Protein AF-A0AA90TS49-F1 (afdb_monomer_lite)

Structure (mmCIF, N/CA/C/O backbone):
data_AF-A0AA90TS49-F1
#
_entry.id   AF-A0AA90TS49-F1
#
loop_
_atom_site.group_PDB
_atom_site.id
_atom_site.type_symbol
_atom_site.label_atom_id
_atom_site.label_alt_id
_atom_site.label_comp_id
_atom_site.label_asym_id
_atom_site.label_entity_id
_atom_site.label_seq_id
_atom_site.pdbx_PDB_ins_code
_atom_site.Cartn_x
_atom_site.Cartn_y
_atom_site.Cartn_z
_atom_site.occupancy
_atom_site.B_iso_or_equiv
_atom_site.auth_seq_id
_atom_site.auth_comp_id
_atom_site.auth_asym_id
_atom_site.auth_atom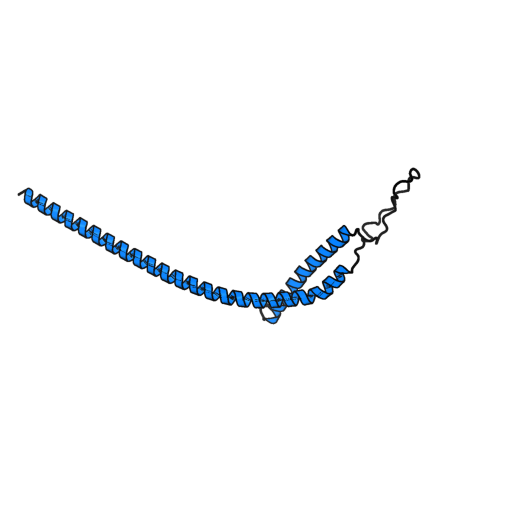_id
_atom_site.pdbx_PDB_model_num
ATOM 1 N N . MET A 1 1 ? 66.122 15.289 -53.911 1.00 60.41 1 MET A N 1
ATOM 2 C CA . MET A 1 1 ? 65.151 14.189 -53.678 1.00 60.41 1 MET A CA 1
ATOM 3 C C . MET A 1 1 ? 64.468 14.260 -52.306 1.00 60.41 1 MET A C 1
ATOM 5 O O . MET A 1 1 ? 63.290 13.943 -52.245 1.00 60.41 1 MET A O 1
ATOM 9 N N . ALA A 1 2 ? 65.131 14.742 -51.244 1.00 66.88 2 ALA A N 1
ATOM 10 C CA . ALA A 1 2 ? 64.582 14.809 -49.878 1.00 66.88 2 ALA A CA 1
ATOM 11 C C . ALA A 1 2 ? 63.238 15.565 -49.719 1.00 66.88 2 ALA A C 1
ATOM 13 O O . ALA A 1 2 ? 62.354 15.090 -49.015 1.00 66.88 2 ALA A O 1
ATOM 14 N N . TRP A 1 3 ? 63.028 16.682 -50.429 1.00 72.12 3 TRP A N 1
ATOM 15 C CA . TRP A 1 3 ? 61.769 17.454 -50.376 1.00 72.12 3 TRP A CA 1
ATOM 16 C C . TRP A 1 3 ? 60.535 16.649 -50.830 1.00 72.12 3 TRP A C 1
ATOM 18 O O . TRP A 1 3 ? 59.458 16.788 -50.257 1.00 72.12 3 TRP A O 1
ATOM 28 N N . LYS A 1 4 ? 60.698 15.750 -51.814 1.00 79.38 4 LYS A N 1
ATOM 29 C CA . LYS A 1 4 ? 59.598 14.909 -52.317 1.00 79.38 4 LYS A CA 1
ATOM 30 C C . LYS A 1 4 ? 59.170 13.865 -51.279 1.00 79.38 4 LYS A C 1
ATOM 32 O O . LYS A 1 4 ? 57.991 13.552 -51.184 1.00 79.38 4 LYS A O 1
ATOM 37 N N . ILE A 1 5 ? 60.121 13.369 -50.485 1.00 80.25 5 ILE A N 1
ATOM 38 C CA . ILE A 1 5 ? 59.871 12.412 -49.399 1.00 80.25 5 ILE A CA 1
ATOM 39 C C . ILE A 1 5 ? 59.155 13.113 -48.237 1.00 80.25 5 ILE A C 1
ATOM 41 O O . ILE A 1 5 ? 58.170 12.590 -47.726 1.00 80.25 5 ILE A O 1
ATOM 45 N N . GLY A 1 6 ? 59.586 14.327 -47.874 1.00 79.94 6 GLY A N 1
ATOM 46 C CA . GLY A 1 6 ? 58.906 15.140 -46.859 1.00 79.94 6 GLY A CA 1
ATOM 47 C C . GLY A 1 6 ? 57.463 15.486 -47.242 1.00 79.94 6 GLY A C 1
ATOM 48 O O . GLY A 1 6 ? 56.559 15.336 -46.424 1.00 79.94 6 GLY A O 1
ATOM 49 N N . ALA A 1 7 ? 57.226 15.861 -48.504 1.00 83.94 7 ALA A N 1
ATOM 50 C CA . ALA A 1 7 ? 55.879 16.116 -49.014 1.00 83.94 7 ALA A CA 1
ATOM 51 C C . ALA A 1 7 ? 54.999 14.853 -48.995 1.00 83.94 7 ALA A C 1
ATOM 53 O O . ALA A 1 7 ? 53.847 14.914 -48.572 1.00 83.94 7 ALA A O 1
ATOM 54 N N . ALA A 1 8 ? 55.542 13.695 -49.386 1.00 84.94 8 ALA A N 1
ATOM 55 C CA . ALA A 1 8 ? 54.813 12.428 -49.340 1.00 84.94 8 ALA A CA 1
ATOM 56 C C . ALA A 1 8 ? 54.432 12.021 -47.905 1.00 84.94 8 ALA A C 1
ATOM 58 O O . ALA A 1 8 ? 53.306 11.583 -47.672 1.00 84.94 8 ALA A O 1
ATOM 59 N N . LEU A 1 9 ? 55.329 12.220 -46.933 1.00 89.56 9 LEU A N 1
ATOM 60 C CA . LEU A 1 9 ? 55.045 11.965 -45.517 1.00 89.56 9 LEU A CA 1
ATOM 61 C C . LEU A 1 9 ? 53.991 12.923 -44.951 1.00 89.56 9 LEU A C 1
ATOM 63 O O . LEU A 1 9 ? 53.113 12.482 -44.214 1.00 89.56 9 LEU A O 1
ATOM 67 N N . ALA A 1 10 ? 54.028 14.205 -45.323 1.00 88.75 10 ALA A N 1
ATOM 68 C CA . ALA A 1 10 ? 53.018 15.176 -44.901 1.00 88.75 10 ALA A CA 1
ATOM 69 C C . ALA A 1 10 ? 51.622 14.822 -45.439 1.00 88.75 10 ALA A C 1
ATOM 71 O O . ALA A 1 10 ? 50.643 14.864 -44.695 1.00 88.75 10 ALA A O 1
ATOM 72 N N . VAL A 1 11 ? 51.533 14.402 -46.706 1.00 90.25 11 VAL A N 1
ATOM 73 C CA . VAL A 1 11 ? 50.273 13.934 -47.301 1.00 90.25 11 VAL A CA 1
ATOM 74 C C . VAL A 1 11 ? 49.788 12.657 -46.612 1.00 90.25 11 VAL A C 1
ATOM 76 O O . VAL A 1 11 ? 48.618 12.573 -46.248 1.00 90.25 11 VAL A O 1
ATOM 79 N N . ALA A 1 12 ? 50.672 11.688 -46.360 1.00 90.50 12 ALA A N 1
ATOM 80 C CA . ALA A 1 12 ? 50.311 10.461 -45.651 1.00 90.50 12 ALA A CA 1
ATOM 81 C C . ALA A 1 12 ? 49.801 10.739 -44.224 1.00 90.50 12 ALA A C 1
ATOM 83 O O . ALA A 1 12 ? 48.795 10.166 -43.805 1.00 90.50 12 ALA A O 1
ATOM 84 N N . ALA A 1 13 ? 50.443 11.660 -43.498 1.00 90.88 13 ALA A N 1
ATOM 85 C CA . ALA A 1 13 ? 50.017 12.075 -42.164 1.00 90.88 13 ALA A CA 1
ATOM 86 C C . ALA A 1 13 ? 48.653 12.786 -42.187 1.00 90.88 13 ALA A C 1
ATOM 88 O O . ALA A 1 13 ? 47.800 12.498 -41.348 1.00 90.88 13 ALA A O 1
ATOM 89 N N . ALA A 1 14 ? 48.412 13.659 -43.170 1.00 91.31 14 ALA A N 1
ATOM 90 C CA . ALA A 1 14 ? 47.128 14.337 -43.333 1.00 91.31 14 ALA A CA 1
ATOM 91 C C . ALA A 1 14 ? 45.989 13.348 -43.636 1.00 91.31 14 ALA A C 1
ATOM 93 O O . ALA A 1 14 ? 44.915 13.439 -43.041 1.00 91.31 14 ALA A O 1
ATOM 94 N N . VAL A 1 15 ? 46.236 12.359 -44.501 1.00 92.69 15 VAL A N 1
ATOM 95 C CA . VAL A 1 15 ? 45.265 11.297 -44.808 1.00 92.69 15 VAL A CA 1
ATOM 96 C C . VAL A 1 15 ? 44.983 10.436 -43.574 1.00 92.69 15 VAL A C 1
ATOM 98 O O . VAL A 1 15 ? 43.824 10.139 -43.288 1.00 92.69 15 VAL A O 1
ATOM 101 N N . ALA A 1 16 ? 46.013 10.077 -42.802 1.00 92.56 16 ALA A N 1
ATOM 102 C CA . ALA A 1 16 ? 45.845 9.312 -41.569 1.00 92.56 16 ALA A CA 1
ATOM 103 C C . ALA A 1 16 ? 45.031 10.082 -40.513 1.00 92.56 16 ALA A C 1
ATOM 105 O O . ALA A 1 16 ? 44.124 9.513 -39.902 1.00 92.56 16 ALA A O 1
ATOM 106 N N . ALA A 1 17 ? 45.299 11.380 -40.338 1.00 91.75 17 ALA A N 1
ATOM 107 C CA . ALA A 1 17 ? 44.550 12.237 -39.421 1.00 91.75 17 ALA A CA 1
ATOM 108 C C . ALA A 1 17 ? 43.078 12.387 -39.845 1.00 91.75 17 ALA A C 1
ATOM 110 O O . ALA A 1 17 ? 42.182 12.258 -39.010 1.00 91.75 17 ALA A O 1
ATOM 111 N N . ALA A 1 18 ? 42.815 12.579 -41.141 1.00 91.31 18 ALA A N 1
ATOM 112 C CA . ALA A 1 18 ? 41.456 12.649 -41.676 1.00 91.31 18 ALA A CA 1
ATOM 113 C C . ALA A 1 18 ? 40.689 11.329 -41.479 1.00 91.31 18 ALA A C 1
ATOM 115 O O . ALA A 1 18 ? 39.536 11.338 -41.049 1.00 91.31 18 ALA A O 1
ATOM 116 N N . ALA A 1 19 ? 41.339 10.186 -41.721 1.00 92.44 19 ALA A N 1
ATOM 117 C CA . ALA A 1 19 ? 40.741 8.871 -41.504 1.00 92.44 19 ALA A CA 1
ATOM 118 C C . ALA A 1 19 ? 40.431 8.607 -40.019 1.00 92.44 19 ALA A C 1
ATOM 120 O O . ALA A 1 19 ? 39.374 8.059 -39.699 1.00 92.44 19 ALA A O 1
ATOM 121 N N . ALA A 1 20 ? 41.319 9.017 -39.108 1.00 91.69 20 ALA A N 1
ATOM 122 C CA . ALA A 1 20 ? 41.096 8.909 -37.668 1.00 91.69 20 ALA A CA 1
ATOM 123 C C . ALA A 1 20 ? 39.936 9.805 -37.199 1.00 91.69 20 ALA A C 1
ATOM 125 O O . ALA A 1 20 ? 39.061 9.338 -36.469 1.00 91.69 20 ALA A O 1
ATOM 126 N N . GLY A 1 21 ? 39.882 11.054 -37.675 1.00 91.69 21 GLY A N 1
ATOM 127 C CA . GLY A 1 21 ? 38.786 11.982 -37.389 1.00 91.69 21 GLY A CA 1
ATOM 128 C C . GLY A 1 21 ? 37.435 11.466 -37.888 1.00 91.69 21 GLY A C 1
ATOM 129 O O . GLY A 1 21 ? 36.460 11.472 -37.140 1.00 91.69 21 GLY A O 1
ATOM 130 N N . TYR A 1 22 ? 37.387 10.928 -39.110 1.00 92.38 22 TYR A N 1
ATOM 131 C CA . TYR A 1 22 ? 36.174 10.328 -39.667 1.00 92.38 22 TYR A CA 1
ATOM 132 C C . TYR A 1 22 ? 35.700 9.114 -38.857 1.00 92.38 22 TYR A C 1
ATOM 134 O O . TYR A 1 22 ? 34.522 9.022 -38.519 1.00 92.38 22 TYR A O 1
ATOM 142 N N . ARG A 1 23 ? 36.610 8.203 -38.483 1.00 90.94 23 ARG A N 1
ATOM 143 C CA . ARG A 1 23 ? 36.267 7.041 -37.644 1.00 90.94 23 ARG A CA 1
ATOM 144 C C . ARG A 1 23 ? 35.723 7.453 -36.280 1.00 90.94 23 ARG A C 1
ATOM 146 O O . ARG A 1 23 ? 34.737 6.875 -35.835 1.00 90.94 23 ARG A O 1
ATOM 153 N N . SER A 1 24 ? 36.343 8.448 -35.647 1.00 89.81 24 SER A N 1
ATOM 154 C CA . SER A 1 24 ? 35.870 9.001 -34.376 1.00 89.81 24 SER A CA 1
ATOM 155 C C . SER A 1 24 ? 34.461 9.582 -34.515 1.00 89.81 24 SER A C 1
ATOM 157 O O . SER A 1 24 ? 33.563 9.217 -33.761 1.00 89.81 24 SER A O 1
ATOM 159 N N . HIS A 1 25 ? 34.225 10.401 -35.543 1.00 91.38 25 HIS A N 1
ATOM 160 C CA . HIS A 1 25 ? 32.911 10.987 -35.803 1.00 91.38 25 HIS A CA 1
ATOM 161 C C . HIS A 1 25 ? 31.827 9.922 -36.024 1.00 91.38 25 HIS A C 1
ATOM 163 O O . HIS A 1 25 ? 30.753 10.001 -35.434 1.00 91.38 25 HIS A O 1
ATOM 169 N N . VAL A 1 26 ? 32.103 8.904 -36.847 1.00 92.44 26 VAL A N 1
ATOM 170 C CA . VAL A 1 26 ? 31.157 7.803 -37.094 1.00 92.44 26 VAL A CA 1
ATOM 171 C C . VAL A 1 26 ? 30.871 7.019 -35.811 1.00 92.44 26 VAL A C 1
ATOM 173 O O . VAL A 1 26 ? 29.721 6.658 -35.567 1.00 92.44 26 VAL A O 1
ATOM 176 N N . TRP A 1 27 ? 31.887 6.785 -34.975 1.00 92.69 27 TRP A N 1
ATOM 177 C CA . TRP A 1 27 ? 31.706 6.124 -33.684 1.00 92.69 27 TRP A CA 1
ATOM 178 C C . TRP A 1 27 ? 30.812 6.941 -32.747 1.00 92.69 27 TRP A C 1
ATOM 180 O O . TRP A 1 27 ? 29.856 6.392 -32.207 1.00 92.69 27 TRP A O 1
ATOM 190 N N . HIS A 1 28 ? 31.075 8.244 -32.602 1.00 91.62 28 HIS A N 1
ATOM 191 C CA . HIS A 1 28 ? 30.266 9.129 -31.761 1.00 91.62 28 HIS A CA 1
ATOM 192 C C . HIS A 1 28 ? 28.820 9.206 -32.255 1.00 91.62 28 HIS A C 1
ATOM 194 O O . HIS A 1 28 ? 27.904 9.011 -31.466 1.00 91.62 28 HIS A O 1
ATOM 200 N N . ALA A 1 29 ? 28.605 9.365 -33.563 1.00 90.38 29 ALA A N 1
ATOM 201 C CA . ALA A 1 29 ? 27.263 9.392 -34.139 1.00 90.38 29 ALA A CA 1
ATOM 202 C C . ALA A 1 29 ? 26.495 8.076 -33.907 1.00 90.38 29 ALA A C 1
ATOM 204 O O . ALA A 1 29 ? 25.309 8.098 -33.581 1.00 90.38 29 ALA A O 1
ATOM 205 N N . GLY A 1 30 ? 27.163 6.925 -34.046 1.00 91.56 30 GLY A N 1
ATOM 206 C CA . GLY A 1 30 ? 26.558 5.620 -33.769 1.00 91.56 30 GLY A CA 1
ATOM 207 C C . GLY A 1 30 ? 26.269 5.397 -32.282 1.00 91.56 30 GLY A C 1
ATOM 208 O O . GLY A 1 30 ? 25.232 4.834 -31.934 1.00 91.56 30 GLY A O 1
ATOM 209 N N . TYR A 1 31 ? 27.162 5.861 -31.405 1.00 92.88 31 TYR A N 1
ATOM 210 C CA . TYR A 1 31 ? 26.964 5.826 -29.958 1.00 92.88 31 TYR A CA 1
ATOM 211 C C . TYR A 1 31 ? 25.772 6.694 -29.539 1.00 92.88 31 TYR A C 1
ATOM 213 O O . TYR A 1 31 ? 24.886 6.206 -28.840 1.00 92.88 31 TYR A O 1
ATOM 221 N N . ASP A 1 32 ? 25.705 7.936 -30.018 1.00 93.69 32 ASP A N 1
ATOM 222 C CA . ASP A 1 32 ? 24.627 8.874 -29.701 1.00 93.69 32 ASP A CA 1
ATOM 223 C C . ASP A 1 32 ? 23.269 8.349 -30.183 1.00 93.69 32 ASP A C 1
ATOM 225 O O . ASP A 1 32 ? 22.301 8.377 -29.423 1.00 93.69 32 ASP A O 1
ATOM 229 N N . ALA A 1 33 ? 23.212 7.777 -31.392 1.00 91.81 33 ALA A N 1
ATOM 230 C CA . ALA A 1 33 ? 22.010 7.124 -31.911 1.00 91.81 33 ALA A CA 1
ATOM 231 C C . ALA A 1 33 ? 21.576 5.931 -31.038 1.00 91.81 33 ALA A C 1
ATOM 233 O O . ALA A 1 33 ? 20.404 5.789 -30.687 1.00 91.81 33 ALA A O 1
ATOM 234 N N . ALA A 1 34 ? 22.523 5.088 -30.614 1.00 91.50 34 ALA A N 1
ATOM 235 C CA . ALA A 1 34 ? 22.222 3.959 -29.737 1.00 91.50 34 ALA A CA 1
ATOM 236 C C . ALA A 1 34 ? 21.726 4.409 -28.350 1.00 91.50 34 ALA A C 1
ATOM 238 O O . ALA A 1 34 ? 20.843 3.768 -27.767 1.00 91.50 34 ALA A O 1
ATOM 239 N N . VAL A 1 35 ? 22.274 5.507 -27.819 1.00 93.56 35 VAL A N 1
ATOM 240 C CA . VAL A 1 35 ? 21.829 6.117 -26.560 1.00 93.56 35 VAL A CA 1
ATOM 241 C C . VAL A 1 35 ? 20.425 6.695 -26.709 1.00 93.56 35 VAL A C 1
ATOM 243 O O . VAL A 1 35 ? 19.580 6.419 -25.856 1.00 93.56 35 VAL A O 1
ATOM 246 N N . SER A 1 36 ? 20.134 7.426 -27.790 1.00 92.56 36 SER A N 1
ATOM 247 C CA . SER A 1 36 ? 18.794 7.972 -28.028 1.00 92.56 36 SER A CA 1
ATOM 248 C C . SER A 1 36 ? 17.748 6.875 -28.216 1.00 92.56 36 SER A C 1
ATOM 250 O O . SER A 1 36 ? 16.664 6.963 -27.643 1.00 92.56 36 SER A O 1
ATOM 252 N N . ASP A 1 37 ? 18.082 5.799 -28.930 1.00 94.31 37 ASP A N 1
ATOM 253 C CA . ASP A 1 37 ? 17.176 4.666 -29.142 1.00 94.31 37 ASP A CA 1
ATOM 254 C C . ASP A 1 37 ? 16.902 3.892 -27.851 1.00 94.31 37 ASP A C 1
ATOM 256 O O . ASP A 1 37 ? 15.815 3.340 -27.650 1.00 94.31 37 ASP A O 1
ATOM 260 N N . ARG A 1 38 ? 17.893 3.805 -26.957 1.00 92.56 38 ARG A N 1
ATOM 261 C CA . ARG A 1 38 ? 17.689 3.243 -25.619 1.00 92.56 38 ARG A CA 1
ATOM 262 C C . ARG A 1 38 ? 16.797 4.160 -24.787 1.00 92.56 38 ARG A C 1
ATOM 264 O O . ARG A 1 38 ? 15.805 3.680 -24.253 1.00 92.56 38 ARG A O 1
ATOM 271 N N . ALA A 1 39 ? 17.084 5.460 -24.755 1.00 93.50 39 ALA A N 1
ATOM 272 C CA . ALA A 1 39 ? 16.286 6.434 -24.016 1.00 93.50 39 ALA A CA 1
ATOM 273 C C . ALA A 1 39 ? 14.818 6.460 -24.480 1.00 93.50 39 ALA A C 1
ATOM 275 O O . ALA A 1 39 ? 13.914 6.502 -23.650 1.00 93.50 39 ALA A O 1
ATOM 276 N N . ALA A 1 40 ? 14.565 6.370 -25.789 1.00 94.19 40 ALA A N 1
ATOM 277 C CA . ALA A 1 40 ? 13.215 6.294 -26.345 1.00 94.19 40 ALA A CA 1
ATOM 278 C C . ALA A 1 40 ? 12.471 5.018 -25.915 1.00 94.19 40 ALA A C 1
ATOM 280 O O . ALA A 1 40 ? 11.297 5.081 -25.542 1.00 94.19 40 ALA A O 1
ATOM 281 N N . ARG A 1 41 ? 13.148 3.861 -25.919 1.00 93.44 41 ARG A N 1
ATOM 282 C CA . ARG A 1 41 ? 12.568 2.597 -25.432 1.00 93.44 41 ARG A CA 1
ATOM 283 C C . ARG A 1 41 ? 12.284 2.636 -23.935 1.00 93.44 41 ARG A C 1
ATOM 285 O O . ARG A 1 41 ? 11.200 2.230 -23.519 1.00 93.44 41 ARG A O 1
ATOM 292 N N . ASP A 1 42 ? 13.219 3.160 -23.152 1.00 94.44 42 ASP A N 1
ATOM 293 C CA . ASP A 1 42 ? 13.072 3.295 -21.704 1.00 94.44 42 ASP A CA 1
ATOM 294 C C . ASP A 1 42 ? 11.913 4.238 -21.363 1.00 94.44 42 ASP A C 1
ATOM 296 O O . ASP A 1 42 ? 11.087 3.919 -20.509 1.00 94.44 42 ASP A O 1
ATOM 300 N N . LEU A 1 43 ? 11.776 5.354 -22.084 1.00 93.62 43 LEU A N 1
ATOM 301 C CA . LEU A 1 43 ? 10.652 6.273 -21.919 1.00 93.62 43 LEU A CA 1
ATOM 302 C C . LEU A 1 43 ? 9.314 5.601 -22.255 1.00 93.62 43 LEU A C 1
ATOM 304 O O . LEU A 1 43 ? 8.357 5.745 -21.496 1.00 93.62 43 LEU A O 1
ATOM 308 N N . GLY A 1 44 ? 9.251 4.811 -23.331 1.00 92.88 44 GLY A N 1
ATOM 309 C CA . GLY A 1 44 ? 8.066 4.014 -23.663 1.00 92.88 44 GLY A CA 1
ATOM 310 C C . GLY A 1 44 ? 7.689 3.026 -22.553 1.00 92.88 44 GLY A C 1
ATOM 311 O O . GLY A 1 44 ? 6.524 2.948 -22.160 1.00 92.88 44 GLY A O 1
ATOM 312 N N . ALA A 1 45 ? 8.677 2.327 -21.986 1.00 93.12 45 ALA A N 1
ATOM 313 C CA . ALA A 1 45 ? 8.465 1.412 -20.867 1.00 93.12 45 ALA A CA 1
ATOM 314 C C . ALA A 1 45 ? 7.992 2.141 -19.598 1.00 93.12 45 ALA A C 1
ATOM 316 O O . ALA A 1 45 ? 7.094 1.659 -18.907 1.00 93.12 45 ALA A O 1
ATOM 317 N N . VAL A 1 46 ? 8.550 3.318 -19.296 1.00 93.94 46 VAL A N 1
ATOM 318 C CA . VAL A 1 46 ? 8.119 4.142 -18.156 1.00 93.94 46 VAL A CA 1
ATOM 319 C C . VAL A 1 46 ? 6.670 4.587 -18.324 1.00 93.94 46 VAL A C 1
ATOM 321 O O . VAL A 1 46 ? 5.888 4.445 -17.386 1.00 93.94 46 VAL A O 1
ATOM 324 N N . VAL A 1 47 ? 6.286 5.074 -19.507 1.00 94.75 47 VAL A N 1
ATOM 325 C CA . VAL A 1 47 ? 4.904 5.496 -19.783 1.00 94.75 47 VAL A CA 1
ATOM 326 C C . VAL A 1 47 ? 3.931 4.330 -19.618 1.00 94.75 47 VAL A C 1
ATOM 328 O O . VAL A 1 47 ? 2.911 4.493 -18.949 1.00 94.75 47 VAL A O 1
ATOM 331 N N . ALA A 1 48 ? 4.265 3.149 -20.147 1.00 93.12 48 ALA A N 1
ATOM 332 C CA . ALA A 1 48 ? 3.447 1.948 -19.976 1.00 93.12 48 ALA A CA 1
ATOM 333 C C . ALA A 1 48 ? 3.264 1.596 -18.489 1.00 93.12 48 ALA A C 1
ATOM 335 O O . ALA A 1 48 ? 2.139 1.454 -18.016 1.00 93.12 48 ALA A O 1
ATOM 336 N N . ARG A 1 49 ? 4.352 1.583 -17.706 1.00 93.69 49 ARG A N 1
ATOM 337 C CA . ARG A 1 49 ? 4.273 1.316 -16.261 1.00 93.69 49 ARG A CA 1
ATOM 338 C C . ARG A 1 49 ? 3.451 2.355 -15.503 1.00 93.69 49 ARG A C 1
ATOM 340 O O . ARG A 1 49 ? 2.777 2.003 -14.542 1.00 93.69 49 ARG A O 1
ATOM 347 N N . VAL A 1 50 ? 3.510 3.628 -15.891 1.00 95.00 50 VAL A N 1
ATOM 348 C CA . VAL A 1 50 ? 2.687 4.680 -15.273 1.00 95.00 50 VAL A CA 1
ATOM 349 C C . VAL A 1 50 ? 1.201 4.427 -15.532 1.00 95.00 50 VAL A C 1
ATOM 351 O O . VAL A 1 50 ? 0.400 4.576 -14.610 1.00 95.00 50 VAL A O 1
ATOM 354 N N . GLN A 1 51 ? 0.834 4.003 -16.744 1.00 93.31 51 GLN A N 1
ATOM 355 C CA . GLN A 1 51 ? -0.549 3.648 -17.075 1.00 93.31 51 GLN A CA 1
ATOM 356 C C . GLN A 1 51 ? -1.024 2.426 -16.280 1.00 93.31 51 GLN A C 1
ATOM 358 O O . GLN A 1 51 ? -2.075 2.492 -15.641 1.00 93.31 51 GLN A O 1
ATOM 363 N N . ASP A 1 52 ? -0.221 1.361 -16.230 1.00 93.25 52 ASP A N 1
ATOM 364 C CA . ASP A 1 52 ? -0.535 0.158 -15.449 1.00 93.25 52 ASP A CA 1
ATOM 365 C C . ASP A 1 52 ? -0.706 0.486 -13.958 1.00 93.25 52 ASP A C 1
ATOM 367 O O . ASP A 1 52 ? -1.676 0.074 -13.319 1.00 93.25 52 ASP A O 1
ATOM 371 N N . ASN A 1 53 ? 0.193 1.305 -13.405 1.00 92.81 53 ASN A N 1
ATOM 372 C CA . ASN A 1 53 ? 0.119 1.745 -12.014 1.00 92.81 53 ASN A CA 1
ATOM 373 C C . ASN A 1 53 ? -1.140 2.578 -11.730 1.00 92.81 53 ASN A C 1
ATOM 375 O O . ASN A 1 53 ? -1.695 2.475 -10.638 1.00 92.81 53 ASN A O 1
ATOM 379 N N . ALA A 1 54 ? -1.614 3.388 -12.682 1.00 91.75 54 ALA A N 1
ATOM 380 C CA . ALA A 1 54 ? -2.839 4.171 -12.514 1.00 91.75 54 ALA A CA 1
ATOM 381 C C . ALA A 1 54 ? -4.088 3.274 -12.437 1.00 91.75 54 ALA A C 1
ATOM 383 O O . ALA A 1 54 ? -4.966 3.486 -11.592 1.00 91.75 54 ALA A O 1
ATOM 384 N N . VAL A 1 55 ? -4.146 2.231 -13.271 1.00 92.50 55 VAL A N 1
ATOM 385 C CA . VAL A 1 55 ? -5.223 1.231 -13.229 1.00 92.50 55 VAL A CA 1
ATOM 386 C C . VAL A 1 55 ? -5.182 0.460 -11.910 1.00 92.50 55 VAL A C 1
ATOM 388 O O . VAL A 1 55 ? -6.200 0.371 -11.220 1.00 92.50 55 VAL A O 1
ATOM 391 N N . LEU A 1 56 ? -4.003 -0.028 -11.512 1.00 92.31 56 LEU A N 1
ATOM 392 C CA . LEU A 1 56 ? -3.815 -0.731 -10.240 1.00 92.31 56 LEU A CA 1
ATOM 393 C C . LEU A 1 56 ? -4.184 0.148 -9.041 1.00 92.31 56 LEU A C 1
ATOM 395 O O . LEU A 1 56 ? -4.864 -0.316 -8.130 1.00 92.31 56 LEU A O 1
ATOM 399 N N . SER A 1 57 ? -3.805 1.427 -9.056 1.00 90.81 57 SER A N 1
ATOM 400 C CA . SER A 1 57 ? -4.154 2.381 -8.000 1.00 90.81 57 SER A CA 1
ATOM 401 C C . SER A 1 57 ? -5.668 2.551 -7.861 1.00 90.81 57 SER A C 1
ATOM 403 O O . SER A 1 57 ? -6.192 2.545 -6.748 1.00 90.81 57 SER A O 1
ATOM 405 N N . THR A 1 58 ? -6.391 2.619 -8.981 1.00 91.75 58 THR A N 1
ATOM 406 C CA . THR A 1 58 ? -7.859 2.731 -8.984 1.00 91.75 58 THR A CA 1
ATOM 407 C C . THR A 1 58 ? -8.525 1.472 -8.421 1.00 91.75 58 THR A C 1
ATOM 409 O O . THR A 1 58 ? -9.456 1.554 -7.612 1.00 91.75 58 THR A O 1
ATOM 412 N N . GLN A 1 59 ? -8.026 0.293 -8.803 1.00 89.81 59 GLN A N 1
ATOM 413 C CA . GLN A 1 59 ? -8.507 -0.983 -8.271 1.00 89.81 59 GLN A CA 1
ATOM 414 C C . GLN A 1 59 ? -8.254 -1.086 -6.763 1.00 89.81 59 GLN A C 1
ATOM 416 O O . GLN A 1 59 ? -9.177 -1.363 -5.997 1.00 89.81 59 GLN A O 1
ATOM 421 N N . GLN A 1 60 ? -7.033 -0.778 -6.322 1.00 90.81 60 GLN A N 1
ATOM 422 C CA . GLN A 1 60 ? -6.664 -0.765 -4.907 1.00 90.81 60 GLN A CA 1
ATOM 423 C C . GLN A 1 60 ? -7.502 0.230 -4.105 1.00 90.81 60 GLN A C 1
ATOM 425 O O . GLN A 1 60 ? -7.926 -0.087 -2.998 1.00 90.81 60 GLN A O 1
ATOM 430 N N . HIS A 1 61 ? -7.793 1.411 -4.657 1.00 92.31 61 HIS A N 1
ATOM 431 C CA . HIS A 1 61 ? -8.657 2.386 -4.000 1.00 92.31 61 HIS A CA 1
ATOM 432 C C . HIS A 1 61 ? -10.056 1.814 -3.744 1.00 92.31 61 HIS A C 1
ATOM 434 O O . HIS A 1 61 ? -10.558 1.890 -2.625 1.00 92.31 61 HIS A O 1
ATOM 440 N N . THR A 1 62 ? -10.651 1.177 -4.753 1.00 91.69 62 THR A N 1
ATOM 441 C CA . THR A 1 62 ? -11.982 0.562 -4.640 1.00 91.69 62 THR A CA 1
ATOM 442 C C . THR A 1 62 ? -12.001 -0.546 -3.585 1.00 91.69 62 THR A C 1
ATOM 444 O O . THR A 1 62 ? -12.896 -0.585 -2.738 1.00 91.69 62 THR A O 1
ATOM 447 N N . ILE A 1 63 ? -10.979 -1.407 -3.581 1.00 90.56 63 ILE A N 1
ATOM 448 C CA . ILE A 1 63 ? -10.817 -2.473 -2.583 1.00 90.56 63 ILE A CA 1
ATOM 449 C C . ILE A 1 63 ? -10.687 -1.878 -1.175 1.00 90.56 63 ILE A C 1
ATOM 451 O O . ILE A 1 63 ? -11.408 -2.280 -0.261 1.00 90.56 63 ILE A O 1
ATOM 455 N N . ASN A 1 64 ? -9.830 -0.869 -1.004 1.00 90.69 64 ASN A N 1
ATOM 456 C CA . ASN A 1 64 ? -9.604 -0.213 0.284 1.00 90.69 64 ASN A CA 1
ATOM 457 C C . ASN A 1 64 ? -10.870 0.461 0.824 1.00 90.69 64 ASN A C 1
ATOM 459 O O . ASN A 1 64 ? -11.120 0.412 2.030 1.00 90.69 64 ASN A O 1
ATOM 463 N N . VAL A 1 65 ? -11.686 1.064 -0.045 1.00 93.12 65 VAL A N 1
ATOM 464 C CA . VAL A 1 65 ? -12.994 1.619 0.332 1.00 93.12 65 VAL A CA 1
ATOM 465 C C . VAL A 1 65 ? -13.923 0.512 0.836 1.00 93.12 65 VAL A C 1
ATOM 467 O O . VAL A 1 65 ? -14.543 0.680 1.886 1.00 93.12 65 VAL A O 1
ATOM 470 N N . GLY A 1 66 ? -13.977 -0.632 0.147 1.00 89.19 66 GLY A N 1
ATOM 471 C CA . GLY A 1 66 ? -14.772 -1.790 0.566 1.00 89.19 66 GLY A CA 1
ATOM 472 C C . 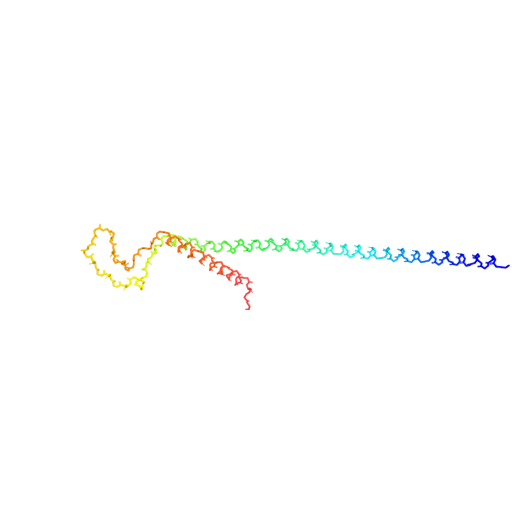GLY A 1 66 ? -14.355 -2.339 1.934 1.00 89.19 66 GLY A C 1
ATOM 473 O O . GLY A 1 66 ? -15.191 -2.470 2.827 1.00 89.19 66 GLY A O 1
ATOM 474 N N . ILE A 1 67 ? -13.055 -2.576 2.132 1.00 89.19 67 ILE A N 1
ATOM 475 C CA . ILE A 1 67 ? -12.500 -3.058 3.409 1.00 89.19 67 ILE A CA 1
ATOM 476 C C . ILE A 1 67 ? -12.760 -2.043 4.530 1.00 89.19 67 ILE A C 1
ATOM 478 O O . ILE A 1 67 ? -13.178 -2.411 5.628 1.00 89.19 67 ILE A O 1
ATOM 482 N N . THR A 1 68 ? -12.570 -0.750 4.255 1.00 90.19 68 THR A N 1
ATOM 483 C CA . THR A 1 68 ? -12.819 0.318 5.235 1.00 90.19 68 THR A CA 1
ATOM 484 C C . THR A 1 68 ? -14.285 0.373 5.642 1.00 90.19 68 THR A C 1
ATOM 486 O O . THR A 1 68 ? -14.580 0.544 6.824 1.00 90.19 68 THR A O 1
ATOM 489 N N . LYS A 1 69 ? -15.203 0.209 4.685 1.00 91.69 69 LYS A N 1
ATOM 490 C CA . LYS A 1 69 ? -16.636 0.146 4.964 1.00 91.69 69 LYS A CA 1
ATOM 491 C C . LYS A 1 69 ? -16.961 -1.027 5.891 1.00 91.69 69 LYS A C 1
ATOM 493 O O . LYS A 1 69 ? -17.545 -0.788 6.943 1.00 91.69 69 LYS A O 1
ATOM 498 N N . ALA A 1 70 ? -16.517 -2.239 5.552 1.00 90.00 70 ALA A N 1
ATOM 499 C CA . ALA A 1 70 ? -16.759 -3.436 6.363 1.00 90.00 70 ALA A CA 1
ATOM 500 C C . ALA A 1 70 ? -16.215 -3.283 7.794 1.00 90.00 70 ALA A C 1
ATOM 502 O O . ALA A 1 70 ? -16.934 -3.508 8.766 1.00 90.00 70 ALA A O 1
ATOM 503 N N . LYS A 1 71 ? -14.979 -2.785 7.930 1.00 91.62 71 LYS A N 1
ATOM 504 C CA . LYS A 1 71 ? -14.374 -2.461 9.229 1.00 91.62 71 LYS A CA 1
ATOM 505 C C . LYS A 1 71 ? -15.231 -1.476 10.033 1.00 91.62 71 LYS A C 1
ATOM 507 O O . LYS A 1 71 ? -15.448 -1.667 11.226 1.00 91.62 71 LYS A O 1
ATOM 512 N N . ASN A 1 72 ? -15.686 -0.390 9.409 1.00 90.56 72 ASN A N 1
ATOM 513 C CA . ASN A 1 72 ? -16.447 0.652 10.101 1.00 90.56 72 ASN A CA 1
ATOM 514 C C . ASN A 1 72 ? -17.834 0.163 10.542 1.00 90.56 72 ASN A C 1
ATOM 516 O O . ASN A 1 72 ? -18.283 0.522 11.630 1.00 90.56 72 ASN A O 1
ATOM 520 N N . GLU A 1 73 ? -18.497 -0.651 9.717 1.00 91.62 73 GLU A N 1
ATOM 521 C CA . GLU A 1 73 ? -19.783 -1.276 10.048 1.00 91.62 73 GLU A CA 1
ATOM 522 C C . GLU A 1 73 ? -19.655 -2.206 11.260 1.00 91.62 73 GLU A C 1
ATOM 524 O O . GLU A 1 73 ? -20.500 -2.173 12.154 1.00 91.62 73 GLU A O 1
ATOM 529 N N . GLU A 1 74 ? -18.563 -2.966 11.339 1.00 88.25 74 GLU A N 1
ATOM 530 C CA . GLU A 1 74 ? -18.268 -3.831 12.479 1.00 88.25 74 GLU A CA 1
ATOM 531 C C . GLU A 1 74 ? -17.932 -3.038 13.757 1.00 88.25 74 GLU A C 1
ATOM 533 O O . GLU A 1 74 ? -18.392 -3.369 14.852 1.00 88.25 74 GLU A O 1
ATOM 538 N N . LEU A 1 75 ? -17.155 -1.957 13.630 1.00 89.81 75 LEU A N 1
ATOM 539 C CA . LEU A 1 75 ? -16.710 -1.150 14.769 1.00 89.81 75 LEU A CA 1
ATOM 540 C C . LEU A 1 75 ? -17.808 -0.294 15.395 1.00 89.81 75 LEU A C 1
ATOM 542 O O . LEU A 1 75 ? -17.741 -0.021 16.593 1.00 89.81 75 LEU A O 1
ATOM 546 N N . ALA A 1 76 ? -18.789 0.166 14.618 1.00 89.00 76 ALA A N 1
ATOM 547 C CA . ALA A 1 76 ? -19.824 1.083 15.094 1.00 89.00 76 ALA A CA 1
ATOM 548 C C . ALA A 1 76 ? -20.539 0.608 16.383 1.00 89.00 76 ALA A C 1
ATOM 550 O O . ALA A 1 76 ? -20.567 1.374 17.355 1.00 89.00 76 ALA A O 1
ATOM 551 N N . PRO A 1 77 ? -21.068 -0.632 16.472 1.00 90.06 77 PRO A N 1
ATOM 552 C CA . PRO A 1 77 ? -21.682 -1.119 17.708 1.00 90.06 77 PRO A CA 1
ATOM 553 C C . PRO A 1 77 ? -20.666 -1.316 18.845 1.00 90.06 77 PRO A C 1
ATOM 555 O O . PRO A 1 77 ? -20.973 -1.027 20.002 1.00 90.06 77 PRO A O 1
ATOM 558 N N . VAL A 1 78 ? -19.442 -1.759 18.539 1.00 88.06 78 VAL A N 1
ATOM 559 C CA . VAL A 1 78 ? -18.395 -2.026 19.543 1.00 88.06 78 VAL A CA 1
ATOM 560 C C . VAL A 1 78 ? -17.910 -0.730 20.196 1.00 88.06 78 VAL A C 1
ATOM 562 O O . VAL A 1 78 ? -17.801 -0.647 21.421 1.00 88.06 78 VAL A O 1
ATOM 565 N N . ALA A 1 79 ? -17.693 0.317 19.401 1.00 86.69 79 ALA A N 1
ATOM 566 C CA . ALA A 1 79 ? -17.283 1.630 19.884 1.00 86.69 79 ALA A CA 1
ATOM 567 C C . ALA A 1 79 ? -18.315 2.232 20.852 1.00 86.69 79 ALA A C 1
ATOM 569 O O . ALA A 1 79 ? -17.939 2.789 21.886 1.00 86.69 79 ALA A O 1
ATOM 570 N N . ALA A 1 80 ? -19.611 2.061 20.568 1.00 87.88 80 ALA A N 1
ATOM 571 C CA . ALA A 1 80 ? -20.688 2.504 21.452 1.00 87.88 80 ALA A CA 1
ATOM 572 C C . ALA A 1 80 ? -20.657 1.780 22.814 1.00 87.88 80 ALA A C 1
ATOM 574 O O . ALA A 1 80 ? -20.823 2.402 23.871 1.00 87.88 80 ALA A O 1
ATOM 575 N N . VAL A 1 81 ? -20.375 0.473 22.816 1.00 87.56 81 VAL A N 1
ATOM 576 C CA . VAL A 1 81 ? -20.224 -0.313 24.050 1.00 87.56 81 VAL A CA 1
ATOM 577 C C . VAL A 1 81 ? -18.986 0.125 24.838 1.00 87.56 81 VAL A C 1
ATOM 579 O O . VAL A 1 81 ? -19.071 0.340 26.047 1.00 87.56 81 VAL A O 1
ATOM 582 N N . ILE A 1 82 ? -17.840 0.320 24.181 1.00 86.56 82 ILE A N 1
ATOM 583 C CA . ILE A 1 82 ? -16.605 0.778 24.842 1.00 86.56 82 ILE A CA 1
ATOM 584 C C . ILE A 1 82 ? -16.805 2.158 25.483 1.00 86.56 82 ILE A C 1
ATOM 586 O O . ILE A 1 82 ? -16.382 2.375 26.622 1.00 86.56 82 ILE A O 1
ATOM 590 N N . ALA A 1 83 ? -17.484 3.075 24.788 1.00 84.75 83 ALA A N 1
ATOM 591 C CA . ALA A 1 83 ? -17.752 4.424 25.282 1.00 84.75 83 ALA A CA 1
ATOM 592 C C . ALA A 1 83 ? -18.602 4.436 26.564 1.00 84.75 83 ALA A C 1
ATOM 594 O O . ALA A 1 83 ? -18.411 5.296 27.424 1.00 84.75 83 ALA A O 1
ATOM 595 N N . THR A 1 84 ? -19.518 3.477 26.708 1.00 84.69 84 THR A N 1
ATOM 596 C CA . THR A 1 84 ? -20.463 3.395 27.835 1.00 84.69 84 THR A CA 1
ATOM 597 C C . THR A 1 84 ? -19.980 2.493 28.975 1.00 84.69 84 THR A C 1
ATOM 599 O O . THR A 1 84 ? -20.409 2.652 30.121 1.00 84.69 84 THR A O 1
ATOM 602 N N . ARG A 1 85 ? -19.044 1.572 28.717 1.00 83.62 85 ARG A N 1
ATOM 603 C CA . ARG A 1 85 ? -18.530 0.627 29.718 1.00 83.62 85 ARG A CA 1
ATOM 604 C C . ARG A 1 85 ? -17.629 1.323 30.741 1.00 83.62 85 ARG A C 1
ATOM 606 O O . ARG A 1 85 ? -16.617 1.928 30.387 1.00 83.62 85 ARG A O 1
ATOM 613 N N . ARG A 1 86 ? -17.979 1.223 32.027 1.00 82.94 86 ARG A N 1
ATOM 614 C CA . ARG A 1 86 ? -17.162 1.718 33.152 1.00 82.94 86 ARG A CA 1
ATOM 615 C C . ARG A 1 86 ? -16.054 0.718 33.501 1.00 82.94 86 ARG A C 1
ATOM 617 O O . ARG A 1 86 ? -16.320 -0.480 33.594 1.00 82.94 86 ARG A O 1
ATOM 624 N N . VAL A 1 87 ? -14.835 1.204 33.739 1.00 82.62 87 VAL A N 1
ATOM 625 C CA . VAL A 1 87 ? -13.676 0.365 34.097 1.00 82.62 87 VAL A CA 1
ATOM 626 C C . VAL A 1 87 ? -13.537 0.292 35.618 1.00 82.62 87 VAL A C 1
ATOM 628 O O . VAL A 1 87 ? -13.581 1.311 36.310 1.00 82.62 87 VAL A O 1
ATOM 631 N N . ARG A 1 88 ? -13.390 -0.923 36.151 1.00 82.56 88 ARG A N 1
ATOM 632 C CA . ARG A 1 88 ? -13.264 -1.191 37.590 1.00 82.56 88 ARG A CA 1
ATOM 633 C C . ARG A 1 88 ? -11.938 -1.866 37.896 1.00 82.56 88 ARG A C 1
ATOM 635 O O . ARG A 1 88 ? -11.436 -2.641 37.086 1.00 82.56 88 ARG A O 1
ATOM 642 N N . VAL A 1 89 ? -11.401 -1.591 39.078 1.00 79.69 89 VAL A N 1
ATOM 643 C CA . VAL A 1 89 ? -10.203 -2.261 39.578 1.00 79.69 89 VAL A CA 1
ATOM 644 C C . VAL A 1 89 ? -10.540 -3.716 39.896 1.00 79.69 89 VAL A C 1
ATOM 646 O O . VAL A 1 89 ? -11.527 -4.005 40.577 1.00 79.69 89 VAL A O 1
ATOM 649 N N . GLY A 1 90 ? -9.723 -4.633 39.377 1.00 74.69 90 GLY A N 1
ATOM 650 C CA . GLY A 1 90 ? -9.885 -6.063 39.606 1.00 74.69 90 GLY A CA 1
ATOM 651 C C . GLY A 1 90 ? -9.754 -6.422 41.085 1.00 74.69 90 GLY A C 1
ATOM 652 O O . GLY A 1 90 ? -8.935 -5.857 41.808 1.00 74.69 90 GLY A O 1
ATOM 653 N N . HIS A 1 91 ? -10.542 -7.402 41.525 1.00 68.19 91 HIS A N 1
ATOM 654 C CA . HIS A 1 91 ? -10.588 -7.838 42.924 1.00 68.19 91 HIS A CA 1
ATOM 655 C C . HIS A 1 91 ? -9.220 -8.318 43.449 1.00 68.19 91 HIS A C 1
ATOM 657 O O . HIS A 1 91 ? -8.922 -8.159 44.625 1.00 68.19 91 HIS A O 1
ATOM 663 N N . ALA A 1 92 ? -8.372 -8.841 42.556 1.00 68.44 92 ALA A N 1
ATOM 664 C CA . ALA A 1 92 ? -7.026 -9.324 42.864 1.00 68.44 92 ALA A CA 1
ATOM 665 C C . ALA A 1 92 ? -5.971 -8.215 43.054 1.00 68.44 92 ALA A C 1
ATOM 667 O O . ALA A 1 92 ? -4.864 -8.507 43.491 1.00 68.44 92 ALA A O 1
ATOM 668 N N . ILE A 1 93 ? -6.277 -6.959 42.701 1.00 65.25 93 ILE A N 1
ATOM 669 C CA . ILE A 1 93 ? -5.315 -5.843 42.775 1.00 65.25 93 ILE A CA 1
ATOM 670 C C . ILE A 1 93 ? -5.392 -5.137 44.138 1.00 65.25 93 ILE A C 1
ATOM 672 O O . ILE A 1 93 ? -4.371 -4.703 44.661 1.00 65.25 93 ILE A O 1
ATOM 676 N N . CYS A 1 94 ? -6.587 -5.051 44.735 1.00 60.47 94 CYS A N 1
ATOM 677 C CA . CYS A 1 94 ? -6.831 -4.314 45.984 1.00 60.47 94 CYS A CA 1
ATOM 678 C C . CYS A 1 94 ? -7.113 -5.215 47.200 1.00 60.47 9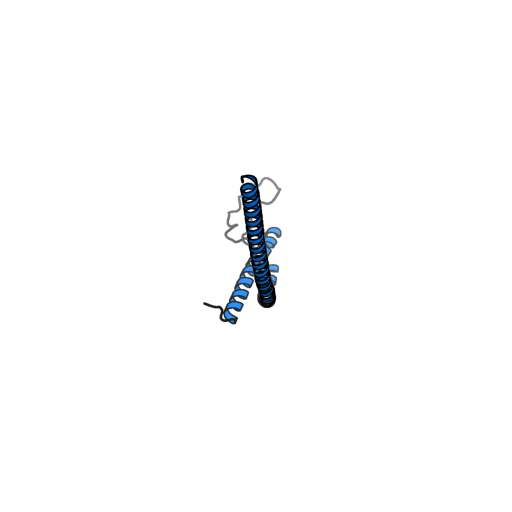4 CYS A C 1
ATOM 680 O O . CYS A 1 94 ? -7.626 -4.743 48.208 1.00 60.47 94 CYS A O 1
ATOM 682 N N . SER A 1 95 ? -6.779 -6.506 47.151 1.00 55.56 95 SER A N 1
ATOM 683 C CA . SER A 1 95 ? -7.018 -7.463 48.246 1.00 55.56 95 SER A CA 1
ATOM 684 C C . SER A 1 95 ? -6.045 -7.339 49.435 1.00 55.56 95 SER A C 1
ATOM 686 O O . SER A 1 95 ? -5.922 -8.270 50.230 1.00 55.56 95 SER A O 1
ATOM 688 N N . GLY A 1 96 ? -5.326 -6.220 49.564 1.00 56.88 96 GLY A N 1
ATOM 689 C CA . GLY A 1 96 ? -4.436 -5.971 50.697 1.00 56.88 96 GLY A CA 1
ATOM 690 C C . GLY A 1 96 ? -5.229 -5.611 51.963 1.00 56.88 96 GLY A C 1
ATOM 691 O O . GLY A 1 96 ? -6.198 -4.856 51.866 1.00 56.88 96 GLY A O 1
ATOM 692 N N . PRO A 1 97 ? -4.857 -6.123 53.151 1.00 53.00 97 PRO A N 1
ATOM 693 C CA . PRO A 1 97 ? -5.518 -5.748 54.396 1.00 53.00 97 PRO A CA 1
ATOM 694 C C . PRO A 1 97 ? -5.391 -4.238 54.625 1.00 53.00 97 PRO A C 1
ATOM 696 O O . PRO A 1 97 ? -4.319 -3.661 54.444 1.00 53.00 97 PRO A O 1
ATOM 699 N N . ALA A 1 98 ? -6.494 -3.602 55.029 1.00 55.97 98 ALA A N 1
ATOM 700 C CA . ALA A 1 98 ? -6.494 -2.214 55.471 1.00 55.97 98 ALA A CA 1
ATOM 701 C C . ALA A 1 98 ? -5.430 -2.039 56.564 1.00 55.97 98 ALA A C 1
ATOM 703 O O . ALA A 1 98 ? -5.461 -2.756 57.568 1.00 55.97 98 ALA A O 1
ATOM 704 N N . ALA A 1 99 ? -4.481 -1.119 56.374 1.00 54.28 99 ALA A N 1
ATOM 705 C CA . ALA A 1 99 ? -3.525 -0.796 57.424 1.00 54.28 99 ALA A CA 1
ATOM 706 C C . ALA A 1 99 ? -4.300 -0.332 58.675 1.00 54.28 99 ALA A C 1
ATOM 708 O O . ALA A 1 99 ? -5.277 0.413 58.539 1.00 54.28 99 ALA A O 1
ATOM 709 N N . PRO A 1 100 ? -3.927 -0.781 59.888 1.00 48.66 100 PRO A N 1
ATOM 710 C CA . PRO A 1 100 ? -4.620 -0.374 61.102 1.00 48.66 100 PRO A CA 1
ATOM 711 C C . PRO A 1 100 ? -4.556 1.149 61.238 1.00 48.66 100 PRO A C 1
ATOM 713 O O . PRO A 1 100 ? -3.477 1.743 61.184 1.00 48.66 100 PRO A O 1
ATOM 716 N N . ALA A 1 101 ? -5.721 1.777 61.402 1.00 51.53 101 ALA A N 1
ATOM 717 C CA . ALA A 1 101 ? -5.834 3.217 61.570 1.00 51.53 101 ALA A CA 1
ATOM 718 C C . ALA A 1 101 ? -5.051 3.652 62.818 1.00 51.53 101 ALA A C 1
ATOM 720 O O . ALA A 1 101 ? -5.433 3.327 63.943 1.00 51.53 101 ALA A O 1
ATOM 721 N N . LYS A 1 102 ? -3.957 4.401 62.634 1.00 46.59 102 LYS A N 1
ATOM 722 C CA . LYS A 1 102 ? -3.355 5.158 63.733 1.00 46.59 102 LYS A CA 1
ATOM 723 C C . LYS A 1 102 ? -4.306 6.301 64.077 1.00 46.59 102 LYS A C 1
ATOM 725 O O . LYS A 1 102 ? -4.535 7.195 63.268 1.00 46.59 102 LYS A O 1
ATOM 730 N N . ALA A 1 103 ? -4.888 6.234 65.268 1.00 51.22 103 ALA A N 1
ATOM 731 C CA . ALA A 1 103 ? -5.800 7.232 65.807 1.00 51.22 103 ALA A CA 1
ATOM 732 C C . ALA A 1 103 ? -5.037 8.486 66.258 1.00 51.22 103 ALA A C 1
ATOM 734 O O . ALA A 1 103 ? -5.002 8.787 67.437 1.00 51.22 103 ALA A O 1
ATOM 735 N N . GLU A 1 104 ? -4.394 9.198 65.336 1.00 50.53 104 GLU A N 1
ATOM 736 C CA . GLU A 1 104 ? -3.686 10.450 65.625 1.00 50.53 104 GLU A CA 1
ATOM 737 C C . GLU A 1 104 ? -3.513 11.231 64.316 1.00 50.53 104 GLU A C 1
ATOM 739 O O . GLU A 1 104 ? -2.483 11.155 63.656 1.00 50.53 104 GLU A O 1
ATOM 744 N N . SER A 1 105 ? -4.587 11.912 63.905 1.00 43.69 105 SER A N 1
ATOM 745 C CA . SER A 1 105 ? -4.665 13.078 62.999 1.00 43.69 105 SER A CA 1
ATOM 746 C C . SER A 1 105 ? -5.869 12.978 62.059 1.00 43.69 105 SER A C 1
ATOM 748 O O . SER A 1 105 ? -6.008 12.087 61.225 1.00 43.69 105 SER A O 1
ATOM 750 N N . ALA A 1 106 ? -6.776 13.941 62.202 1.00 48.69 106 ALA A N 1
ATOM 751 C CA . ALA A 1 106 ? -7.834 14.203 61.246 1.00 48.69 106 ALA A CA 1
ATOM 752 C C . ALA A 1 106 ? -7.238 14.919 60.024 1.00 48.69 1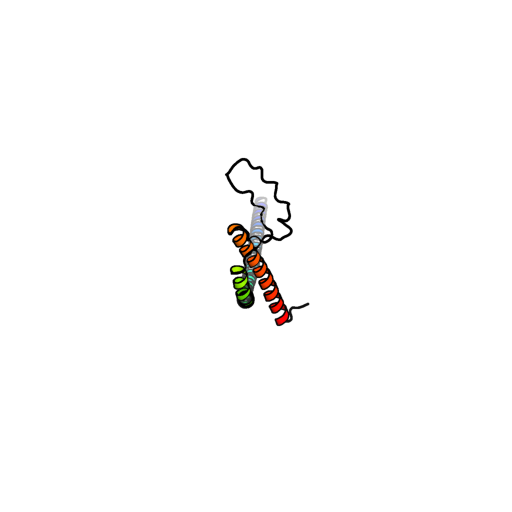06 ALA A C 1
ATOM 754 O O . ALA A 1 106 ? -7.363 16.131 59.884 1.00 48.69 106 ALA A O 1
ATOM 755 N N . SER A 1 107 ? -6.573 14.181 59.138 1.00 42.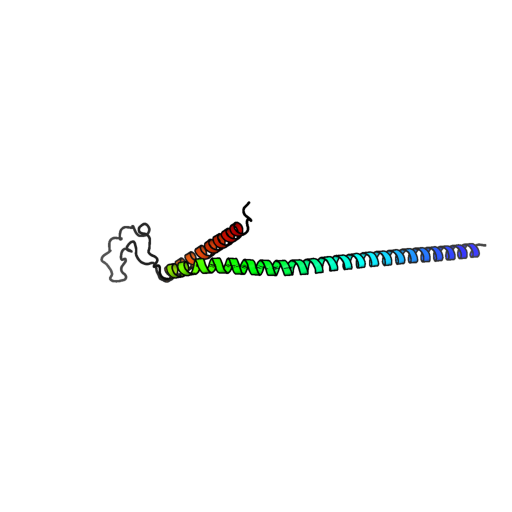62 107 SER A N 1
ATOM 756 C CA . SER A 1 107 ? -6.245 14.669 57.797 1.00 42.62 107 SER A CA 1
ATOM 757 C C . SER A 1 107 ? -6.087 13.497 56.832 1.00 42.62 107 SER A C 1
ATOM 759 O O . SER A 1 107 ? -5.113 12.763 56.920 1.00 42.62 107 SER A O 1
ATOM 761 N N . GLY A 1 108 ? -7.034 13.346 55.901 1.00 45.44 108 GLY A N 1
ATOM 762 C CA . GLY A 1 108 ? -6.905 12.454 54.742 1.00 45.44 108 GLY A CA 1
ATOM 763 C C . GLY A 1 108 ? -7.083 10.971 55.068 1.00 45.44 108 GLY A C 1
ATOM 764 O O . GLY A 1 108 ? -6.168 10.303 55.522 1.00 45.44 108 GLY A O 1
ATOM 765 N N . GLY A 1 109 ? -8.281 10.440 54.829 1.00 43.25 109 GLY A N 1
ATOM 766 C CA . GLY A 1 109 ? -8.568 9.035 55.094 1.00 43.25 109 GLY A CA 1
ATOM 767 C C . GLY A 1 109 ? -7.789 8.100 54.170 1.00 43.25 109 GLY A C 1
ATOM 768 O O . GLY A 1 109 ? -8.126 8.010 52.991 1.00 43.25 109 GLY A O 1
ATOM 769 N N . ASP A 1 110 ? -6.868 7.322 54.740 1.00 46.59 110 ASP A N 1
ATOM 770 C CA . ASP A 1 110 ? -6.436 6.014 54.225 1.00 46.59 110 ASP A CA 1
ATOM 771 C C . ASP A 1 110 ? -7.615 5.028 54.311 1.00 46.59 110 ASP A C 1
ATOM 773 O O . ASP A 1 110 ? -7.630 4.058 55.071 1.00 46.59 110 ASP A O 1
ATOM 777 N N . ARG A 1 111 ? -8.692 5.310 53.570 1.00 52.97 111 ARG A N 1
ATOM 778 C CA . ARG A 1 111 ? -9.762 4.334 53.382 1.00 52.97 111 ARG A CA 1
ATOM 779 C C . ARG A 1 111 ? -9.194 3.222 52.516 1.00 52.97 111 ARG A C 1
ATOM 781 O O . ARG A 1 111 ? -8.766 3.480 51.395 1.00 52.97 111 ARG A O 1
ATOM 788 N N . ALA A 1 112 ? -9.223 2.004 53.053 1.00 56.38 112 ALA A N 1
ATOM 789 C CA . ALA A 1 112 ? -8.983 0.782 52.304 1.00 56.38 112 ALA A CA 1
ATOM 790 C C . ALA A 1 112 ? -9.684 0.872 50.948 1.00 56.38 112 ALA A C 1
ATOM 792 O O . ALA A 1 112 ? -10.888 1.123 50.888 1.00 56.38 112 ALA A O 1
ATOM 793 N N . ASP A 1 113 ? -8.907 0.742 49.882 1.00 58.06 113 ASP A N 1
ATOM 794 C CA . ASP A 1 113 ? -9.396 0.912 48.529 1.00 58.06 113 ASP A CA 1
ATOM 795 C C . ASP A 1 113 ? -10.251 -0.304 48.155 1.00 58.06 113 ASP A C 1
ATOM 797 O O . ASP A 1 113 ? -9.704 -1.400 48.004 1.00 58.06 113 ASP A O 1
ATOM 801 N N . PRO A 1 114 ? -11.591 -0.186 48.094 1.00 63.19 114 PRO A N 1
ATOM 802 C CA . PRO A 1 114 ? -12.431 -1.364 48.037 1.00 63.19 114 PRO A CA 1
ATOM 803 C C . PRO A 1 114 ? -12.266 -2.054 46.677 1.00 63.19 114 PRO A C 1
ATOM 805 O O . PRO A 1 114 ? -12.245 -1.392 45.628 1.00 63.19 114 PRO A O 1
ATOM 808 N N . PRO A 1 115 ? -12.190 -3.394 46.655 1.00 65.19 115 PRO A N 1
ATOM 809 C CA . PRO A 1 115 ? -12.103 -4.120 45.404 1.00 65.19 115 PRO A CA 1
ATOM 810 C C . PRO A 1 115 ? -13.361 -3.862 44.559 1.00 65.19 115 PRO A C 1
ATOM 812 O O . PRO A 1 115 ? -14.484 -3.840 45.063 1.00 65.19 115 PRO A O 1
ATOM 815 N N . GLY A 1 116 ? -13.177 -3.642 43.255 1.00 69.69 116 GLY A N 1
ATOM 816 C CA . GLY A 1 116 ? -14.265 -3.259 42.353 1.00 69.69 116 GLY A CA 1
ATOM 817 C C . GLY A 1 116 ? -14.561 -1.757 42.286 1.00 69.69 116 GLY A C 1
ATOM 818 O O . GLY A 1 116 ? -15.525 -1.386 41.607 1.00 69.69 116 GLY A O 1
ATOM 819 N N . ARG A 1 117 ? -13.754 -0.883 42.917 1.00 79.50 117 ARG A N 1
ATOM 820 C CA . ARG A 1 117 ? -13.883 0.571 42.717 1.00 79.50 117 ARG A CA 1
ATOM 821 C C . ARG A 1 117 ? -13.713 0.956 41.247 1.00 79.50 117 ARG A C 1
ATOM 823 O O . ARG A 1 117 ? -13.019 0.279 40.484 1.00 79.50 117 ARG A O 1
ATOM 830 N N . LEU A 1 118 ? -14.325 2.068 40.854 1.00 84.00 118 LEU A N 1
ATOM 831 C CA . LEU A 1 118 ? -14.084 2.668 39.544 1.00 84.00 118 LEU A CA 1
ATOM 832 C C . LEU A 1 118 ? -12.651 3.204 39.475 1.00 84.00 118 LEU A C 1
ATOM 834 O O . LEU A 1 118 ? -12.136 3.742 40.454 1.00 84.00 118 LEU A O 1
ATOM 838 N N . VAL A 1 119 ? -12.003 3.046 38.323 1.00 84.44 119 VAL A N 1
ATOM 839 C CA . VAL A 1 119 ? -10.711 3.700 38.075 1.00 84.44 119 VAL A CA 1
ATOM 840 C C . VAL A 1 119 ? -10.911 5.212 37.914 1.00 84.44 119 VAL A C 1
ATOM 842 O O . VAL A 1 119 ? -12.026 5.677 37.667 1.00 84.44 119 VAL A O 1
ATOM 845 N N . SER A 1 120 ? -9.837 5.992 38.059 1.00 86.50 120 SER A N 1
ATOM 846 C CA . SER A 1 120 ? -9.901 7.429 37.787 1.00 86.50 120 SER A CA 1
ATOM 847 C C . SER A 1 120 ? -10.298 7.686 36.333 1.00 86.50 120 SER A C 1
ATOM 849 O O . SER A 1 120 ? -9.990 6.899 35.439 1.00 86.50 120 SER A O 1
ATOM 851 N N . GLU A 1 121 ? -10.946 8.820 36.079 1.00 85.81 121 GLU A N 1
ATOM 852 C CA . GLU A 1 121 ? -11.425 9.172 34.740 1.00 85.81 121 GLU A CA 1
ATOM 853 C C . GLU A 1 121 ? -10.298 9.211 33.693 1.00 85.81 121 GLU A C 1
ATOM 855 O O . GLU A 1 121 ? -10.490 8.782 32.556 1.00 85.81 121 GLU A O 1
ATOM 860 N N . SER A 1 122 ? -9.093 9.651 34.077 1.00 85.88 122 SER A N 1
ATOM 861 C CA . SER A 1 122 ? -7.925 9.655 33.189 1.00 85.88 122 SER A CA 1
ATOM 862 C C . SER A 1 122 ? -7.503 8.244 32.768 1.00 85.88 122 SER A C 1
ATOM 864 O O . SER A 1 122 ? -7.224 8.016 31.590 1.00 85.88 122 SER A O 1
ATOM 866 N N . VAL A 1 123 ? -7.500 7.292 33.704 1.00 85.69 123 VAL A N 1
ATOM 867 C CA . VAL A 1 123 ? -7.196 5.879 33.438 1.00 85.69 123 VAL A CA 1
ATOM 868 C C . VAL A 1 123 ? -8.326 5.233 32.641 1.00 85.69 123 VAL A C 1
ATOM 870 O O . VAL A 1 123 ? -8.055 4.518 31.681 1.00 85.69 123 VAL A O 1
ATOM 873 N N . GLU A 1 124 ? -9.583 5.529 32.979 1.00 88.19 124 GLU A N 1
ATOM 874 C CA . GLU A 1 124 ? -10.763 5.039 32.260 1.00 88.19 124 GLU A CA 1
ATOM 875 C C . GLU A 1 124 ? -10.724 5.464 30.786 1.00 88.19 124 GLU A C 1
ATOM 877 O O . GLU A 1 124 ? -10.876 4.630 29.893 1.00 88.19 124 GLU A O 1
ATOM 882 N N . ARG A 1 125 ? -10.445 6.746 30.520 1.00 88.19 125 ARG A N 1
ATOM 883 C CA . ARG A 1 125 ? -10.305 7.292 29.165 1.00 88.19 125 ARG A CA 1
ATOM 884 C C . ARG A 1 125 ? -9.174 6.616 28.394 1.00 88.19 125 ARG A C 1
ATOM 886 O O . ARG A 1 125 ? -9.383 6.216 27.253 1.00 88.19 125 ARG A O 1
ATOM 893 N N . ASN A 1 126 ? -7.998 6.474 29.005 1.00 90.44 126 ASN A N 1
ATOM 894 C CA . ASN A 1 126 ? -6.849 5.846 28.352 1.00 90.44 126 ASN A CA 1
ATOM 895 C C . ASN A 1 126 ? -7.117 4.365 28.045 1.00 90.44 126 ASN A C 1
ATOM 897 O O . ASN A 1 126 ? -6.786 3.893 26.962 1.00 90.44 126 ASN A O 1
ATOM 901 N N . PHE A 1 127 ? -7.766 3.642 28.960 1.00 90.06 127 PHE A N 1
ATOM 902 C CA . PHE A 1 127 ? -8.122 2.240 28.758 1.00 90.06 127 PHE A CA 1
ATOM 903 C C . PHE A 1 127 ? -9.172 2.065 27.656 1.00 90.06 127 PHE A C 1
ATOM 905 O O . PHE A 1 127 ? -9.049 1.167 26.824 1.00 90.06 127 PHE A O 1
ATOM 912 N N . ARG A 1 128 ? -10.179 2.946 27.596 1.00 90.38 128 ARG A N 1
ATOM 913 C CA . ARG A 1 128 ? -11.151 2.972 26.493 1.00 90.38 128 ARG A CA 1
ATOM 914 C C . ARG A 1 128 ? -10.481 3.246 25.153 1.00 90.38 128 ARG A C 1
ATOM 916 O O . ARG A 1 128 ? -10.772 2.544 24.193 1.00 90.38 128 ARG A O 1
ATOM 923 N N . ALA A 1 129 ? -9.579 4.226 25.098 1.00 90.25 129 ALA A N 1
ATOM 924 C CA . ALA A 1 129 ? -8.834 4.544 23.884 1.00 90.25 129 ALA A CA 1
ATOM 925 C C . ALA A 1 129 ? -7.978 3.357 23.420 1.00 90.25 129 ALA A C 1
ATOM 927 O O . ALA A 1 129 ? -8.017 3.002 22.246 1.00 90.25 129 ALA A O 1
ATOM 928 N N . LEU A 1 130 ? -7.277 2.698 24.348 1.00 92.69 130 LEU A N 1
ATOM 929 C CA . LEU A 1 130 ? -6.499 1.495 24.055 1.00 92.69 130 LEU A CA 1
ATOM 930 C C . LEU A 1 130 ? -7.386 0.351 23.549 1.00 92.69 130 LEU A C 1
ATOM 932 O O . LEU A 1 130 ? -7.070 -0.268 22.541 1.00 92.69 130 LEU A O 1
ATOM 936 N N . THR A 1 131 ? -8.508 0.090 24.223 1.00 91.69 131 THR A N 1
ATOM 937 C CA . THR A 1 131 ? -9.450 -0.967 23.819 1.00 91.69 131 THR A CA 1
ATOM 938 C C . THR A 1 131 ? -10.010 -0.688 22.426 1.00 91.69 131 THR A C 1
ATOM 940 O O . THR A 1 131 ? -10.082 -1.590 21.601 1.00 91.69 131 THR A O 1
ATOM 943 N N . LEU A 1 132 ? -10.358 0.570 22.137 1.00 91.69 132 LEU A N 1
ATOM 944 C CA . LEU A 1 132 ? -10.846 0.970 20.822 1.00 91.69 132 LEU A CA 1
ATOM 945 C C . LEU A 1 132 ? -9.780 0.788 19.735 1.00 91.69 132 LEU A C 1
ATOM 947 O O . LEU A 1 132 ? -10.114 0.315 18.655 1.00 91.69 132 LEU A O 1
ATOM 951 N N . ALA A 1 133 ? -8.520 1.131 20.015 1.00 90.88 133 ALA A N 1
ATOM 952 C CA . ALA A 1 133 ? -7.418 0.931 19.076 1.00 90.88 133 ALA A CA 1
ATOM 953 C C . ALA A 1 133 ? -7.203 -0.559 18.760 1.00 90.88 133 ALA A C 1
ATOM 955 O O . ALA A 1 133 ? -7.102 -0.936 17.598 1.00 90.88 133 ALA A O 1
ATOM 956 N N . VAL A 1 134 ? -7.228 -1.423 19.780 1.00 93.56 134 VAL A N 1
ATOM 957 C CA . VAL A 1 134 ? -7.112 -2.877 19.583 1.00 93.56 134 VAL A CA 1
ATOM 958 C C . VAL A 1 134 ? -8.273 -3.420 18.747 1.00 93.56 134 VAL A C 1
ATOM 960 O O . VAL A 1 134 ? -8.050 -4.193 17.818 1.00 93.56 134 VAL A O 1
ATOM 963 N N . GLU A 1 135 ? -9.510 -3.005 19.027 1.00 92.50 135 GLU A N 1
ATOM 964 C CA . GLU A 1 135 ? -10.662 -3.432 18.224 1.00 92.50 135 GLU A CA 1
ATOM 965 C C . GLU A 1 135 ? -10.583 -2.921 16.781 1.00 92.50 135 GLU A C 1
ATOM 967 O O . GLU A 1 135 ? -10.971 -3.636 15.861 1.00 92.50 135 GLU A O 1
ATOM 972 N N . GLN A 1 136 ? -10.039 -1.720 16.554 1.00 91.06 136 GLN A N 1
ATOM 973 C CA . GLN A 1 136 ? -9.796 -1.201 15.205 1.00 91.06 136 GLN A CA 1
ATOM 974 C C . GLN A 1 136 ? -8.835 -2.088 14.410 1.00 91.06 136 GLN A C 1
ATOM 976 O O . GLN A 1 136 ? -9.113 -2.390 13.244 1.00 91.06 136 GLN A O 1
ATOM 981 N N . ASP A 1 137 ? -7.744 -2.531 15.030 1.00 91.06 137 ASP A N 1
ATOM 982 C CA . ASP A 1 137 ? -6.768 -3.412 14.388 1.00 91.06 137 ASP A CA 1
ATOM 983 C C . ASP A 1 137 ? -7.377 -4.789 14.093 1.00 91.06 137 ASP A C 1
ATOM 985 O O . ASP A 1 137 ? -7.260 -5.306 12.978 1.00 91.06 137 ASP A O 1
ATOM 989 N N . LEU A 1 138 ? -8.108 -5.359 15.056 1.00 92.50 138 LEU A N 1
ATOM 990 C CA . LEU A 1 138 ? -8.765 -6.656 14.894 1.00 92.50 138 LEU A CA 1
ATOM 991 C C . LEU A 1 138 ? -9.871 -6.631 13.829 1.00 92.50 138 LEU A C 1
ATOM 993 O O . LEU A 1 138 ? -9.934 -7.540 12.999 1.00 92.50 138 LEU A O 1
ATOM 997 N N . ALA A 1 139 ? -10.710 -5.592 13.810 1.00 89.62 139 ALA A N 1
ATOM 998 C CA . ALA A 1 139 ? -11.741 -5.409 12.788 1.00 89.62 139 ALA A CA 1
ATOM 999 C C . ALA A 1 139 ? -11.120 -5.222 11.395 1.00 89.62 139 ALA A C 1
ATOM 1001 O O . ALA A 1 139 ? -11.632 -5.743 10.406 1.00 89.62 139 ALA A O 1
ATOM 1002 N N . THR A 1 140 ? -9.974 -4.537 11.302 1.00 89.81 140 THR A N 1
ATOM 1003 C CA . THR A 1 140 ? -9.230 -4.427 10.038 1.00 89.81 140 THR A CA 1
ATOM 1004 C C . THR A 1 140 ? -8.755 -5.800 9.564 1.00 89.81 140 THR A C 1
ATOM 1006 O O . THR A 1 140 ? -8.961 -6.149 8.404 1.00 89.81 140 THR A O 1
ATOM 1009 N N . GLY A 1 141 ? -8.172 -6.605 10.458 1.00 89.81 141 GLY A N 1
ATOM 1010 C CA . GLY A 1 141 ? -7.733 -7.966 10.142 1.00 89.81 141 GLY A CA 1
ATOM 1011 C C . GLY A 1 141 ? -8.874 -8.858 9.644 1.00 89.81 141 GLY A C 1
ATOM 1012 O O . GLY A 1 141 ? -8.736 -9.502 8.605 1.00 89.81 141 GLY A O 1
ATOM 1013 N N . ARG A 1 142 ? -10.025 -8.838 10.328 1.00 91.56 142 ARG A N 1
ATOM 1014 C CA . ARG A 1 142 ? -11.221 -9.596 9.922 1.00 91.56 142 ARG A CA 1
ATOM 1015 C C . ARG A 1 142 ? -11.795 -9.121 8.590 1.00 91.56 142 ARG A C 1
ATOM 1017 O O . ARG A 1 142 ? -12.119 -9.953 7.750 1.00 91.56 142 ARG A O 1
ATOM 1024 N N . ALA A 1 143 ? -11.861 -7.810 8.356 1.00 88.69 143 ALA A N 1
ATOM 1025 C CA . ALA A 1 143 ? -12.310 -7.261 7.078 1.00 88.69 143 ALA A CA 1
ATOM 1026 C C . ALA A 1 143 ? -11.391 -7.683 5.916 1.00 88.69 143 ALA A C 1
ATOM 1028 O O . ALA A 1 143 ? -11.875 -8.058 4.847 1.00 88.69 143 ALA A O 1
ATOM 1029 N N . CYS A 1 144 ? -10.072 -7.682 6.129 1.00 89.19 144 CYS A N 1
ATOM 1030 C CA . CYS A 1 144 ? -9.108 -8.194 5.155 1.00 89.19 144 CYS A CA 1
ATOM 1031 C C . CYS A 1 144 ? -9.277 -9.701 4.916 1.00 89.19 144 CYS A C 1
ATOM 1033 O O . CYS A 1 144 ? -9.277 -10.136 3.767 1.00 89.19 144 CYS A O 1
ATOM 1035 N N . GLN A 1 145 ? -9.452 -10.497 5.974 1.00 90.56 145 GLN A N 1
ATOM 1036 C CA . GLN A 1 145 ? -9.672 -11.939 5.856 1.00 90.56 145 GLN A CA 1
ATOM 1037 C C . GLN A 1 145 ? -10.955 -12.253 5.074 1.00 90.56 145 GLN A C 1
ATOM 1039 O O . GLN A 1 145 ? -10.917 -13.040 4.132 1.00 90.56 145 GLN A O 1
ATOM 1044 N N . ALA A 1 146 ? -12.062 -11.577 5.391 1.00 89.38 146 ALA A N 1
ATOM 1045 C CA . ALA A 1 146 ? -13.324 -11.730 4.673 1.00 89.38 146 ALA A CA 1
ATOM 1046 C C . ALA A 1 146 ? -13.185 -11.368 3.184 1.00 89.38 146 ALA A C 1
ATOM 1048 O O . ALA A 1 146 ? -13.747 -12.044 2.324 1.00 89.38 146 ALA A O 1
ATOM 1049 N N . PHE A 1 147 ? -12.403 -10.330 2.862 1.00 89.12 147 PHE A N 1
ATOM 1050 C CA . PHE A 1 147 ? -12.092 -9.987 1.475 1.00 89.12 147 PHE A CA 1
ATOM 1051 C C . PHE A 1 147 ? -11.311 -11.105 0.763 1.00 89.12 147 PHE A C 1
ATOM 1053 O O . PHE A 1 147 ? -11.655 -11.457 -0.365 1.00 89.12 147 PHE A O 1
ATOM 1060 N N . ILE A 1 148 ? -10.287 -11.678 1.403 1.00 89.88 148 ILE A N 1
ATOM 1061 C CA . ILE A 1 148 ? -9.483 -12.782 0.848 1.00 89.88 148 ILE A CA 1
ATOM 1062 C C . ILE A 1 148 ? -10.366 -14.006 0.568 1.00 89.88 148 ILE A C 1
ATOM 1064 O O . ILE A 1 148 ? -10.314 -14.561 -0.530 1.00 89.88 148 ILE A O 1
ATOM 1068 N N . GLU A 1 149 ? -11.205 -14.391 1.531 1.00 90.62 149 GLU A N 1
ATOM 1069 C CA . GLU A 1 149 ? -12.128 -15.525 1.418 1.00 90.62 149 GLU A CA 1
ATOM 1070 C C . GLU A 1 149 ? -13.152 -15.317 0.293 1.00 90.62 149 GLU A C 1
ATOM 1072 O O . GLU A 1 149 ? -13.325 -16.192 -0.556 1.00 90.62 149 GLU A O 1
ATOM 1077 N N . ALA A 1 150 ? -13.774 -14.136 0.218 1.00 88.06 150 ALA A N 1
ATOM 1078 C CA . ALA A 1 150 ? -14.775 -13.817 -0.801 1.00 88.06 150 ALA A CA 1
ATOM 1079 C C . ALA A 1 150 ? -14.221 -13.820 -2.237 1.00 88.06 150 ALA A C 1
ATOM 1081 O O . ALA A 1 150 ? -14.974 -14.036 -3.185 1.00 88.06 150 ALA A O 1
ATOM 1082 N N . ASN A 1 151 ? -12.917 -13.582 -2.404 1.00 87.69 151 ASN A N 1
ATOM 1083 C CA . ASN A 1 151 ? -12.254 -13.544 -3.709 1.00 87.69 151 ASN A CA 1
ATOM 1084 C C . ASN A 1 151 ? -11.468 -14.827 -4.029 1.00 87.69 151 ASN A C 1
ATOM 1086 O O . ASN A 1 151 ? -10.749 -14.857 -5.026 1.00 87.69 151 ASN A O 1
ATOM 1090 N N . GLY A 1 152 ? -11.581 -15.879 -3.208 1.00 84.69 152 GLY A N 1
ATOM 1091 C CA . GLY A 1 152 ? -10.886 -17.149 -3.445 1.00 84.69 152 GLY A CA 1
ATOM 1092 C C . GLY A 1 152 ? -9.359 -17.027 -3.412 1.00 84.69 152 GLY A C 1
ATOM 1093 O O . GLY A 1 152 ? -8.671 -17.776 -4.095 1.00 84.69 152 GLY A O 1
ATOM 1094 N N . LEU A 1 153 ? -8.833 -16.069 -2.641 1.00 83.06 153 LEU A N 1
ATOM 1095 C CA . LEU A 1 153 ? -7.395 -15.817 -2.476 1.00 83.06 153 LE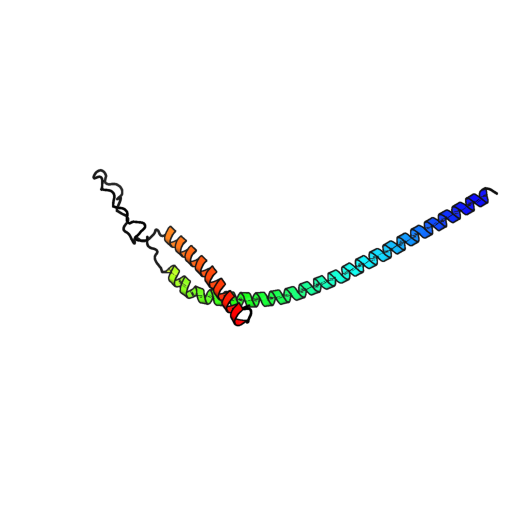U A CA 1
ATOM 1096 C C . LEU A 1 153 ? -6.799 -16.585 -1.281 1.00 83.06 153 LEU A C 1
ATOM 1098 O O . LEU A 1 153 ? -5.689 -16.289 -0.838 1.00 83.06 153 LEU A O 1
ATOM 1102 N N . VAL A 1 154 ? -7.557 -17.535 -0.730 1.00 79.62 154 VAL A N 1
ATOM 1103 C CA . VAL A 1 154 ? -7.098 -18.469 0.304 1.00 79.62 154 VAL A CA 1
ATOM 1104 C C . VAL A 1 154 ? -6.137 -19.470 -0.361 1.00 79.62 154 VAL A C 1
ATOM 1106 O O . VAL A 1 154 ? -6.444 -19.914 -1.468 1.00 79.62 154 VAL A O 1
ATOM 1109 N N . PRO A 1 155 ? -4.979 -19.784 0.250 1.00 65.62 155 PRO A N 1
ATOM 1110 C CA . PRO A 1 155 ? -4.037 -20.765 -0.295 1.00 65.62 155 PRO A CA 1
ATOM 1111 C C . PRO A 1 155 ? -4.638 -22.165 -0.474 1.00 65.62 155 PRO A C 1
ATOM 1113 O O . PRO A 1 155 ? -5.570 -22.522 0.284 1.00 65.62 155 PRO A O 1
#

pLDDT: mean 83.18, std 14.16, range [42.62, 95.0]

Sequence (155 aa):
MAWKIGAALAVAAAVAAAAAGYRSHVWHAGYDAAVSDRAARDLGAVVARVQDNAVLSTQQHTINVGITKAKNEELAPVAAVIATRRVRVGHAICSGPAAPAKAESASGGDRADPPGRLVSESVERNFRALTLAVEQDLATGRACQAFIEANGLVP

Foldseek 3Di:
DVVVVVVVVVVVVVVVVVVVVVVVVVVVVVVVVVVVVVVVVVVVVVVVVVVVVVVVVVVVVVLVVQLVVQLCVVLVVVLVCLVPDFDFAAQVPQVDDQDPDDPPDDDDDPDRDHHGHTDDPVVSVVVSVVVSVVSSVVSSVVSVVVVCVVVVVDD

Secondary structure (DSSP, 8-state):
-HHHHHHHHHHHHHHHHHHHHHHHHHHHHHHHHHHHHHHHHHHHHHHHHHHHHHHHHHHHHHHHHHHHHHHHHHHHHHHHHHHHPPPB--TTTS-SPPPP--SS--SS------TTPBPPHHHHHHHHHHHHHHHHHHHHHHHHHHHHHHTT---

Radius of gyration: 41.37 Å; chains: 1; bounding box: 87×38×120 Å